Protein AF-A0A821NP62-F1 (afdb_monomer_lite)

Radius of gyration: 54.09 Å; chains: 1; bounding box: 115×34×137 Å

Sequence (153 aa):
MACAAPLNRCATCETLGNEQKSKPGILLCMGCRKHFCSKHMIQHREHLADLLENGVVCERNALLEKISAPYDEQWSATIKVQLETINNWELDTIELIKQSAMRARKELHETASKEYENLSKQFSMLSNELNTLLENESYFENDICADIDCTLR

Organism: NCBI:txid392032

Secondary structure (DSSP, 8-state):
-------PBPHHHHHTT-GGG--B--EEETTTTEEE-HHHHHHHHHHHHHHIIIIIIHHHHHHHHHHHS---HHHHHHHHHHHHHHHHHHHHHHHHHHHHHHHHHHHHHHHHHHHHHHHHHHHHHHHHHHHHHHHTT----TT----------

pLDDT: mean 82.01, std 17.5, range [36.44, 98.38]

Structure (mmCIF, N/CA/C/O backbone):
data_AF-A0A821NP62-F1
#
_entry.id   AF-A0A821NP62-F1
#
loop_
_atom_site.group_PDB
_atom_site.id
_atom_site.type_symbol
_atom_site.label_atom_id
_atom_site.label_alt_id
_atom_site.label_comp_id
_atom_site.label_asym_id
_atom_site.label_entity_id
_atom_site.label_seq_id
_atom_site.pdbx_PDB_ins_code
_atom_site.Cartn_x
_atom_site.Cartn_y
_atom_site.Cartn_z
_atom_site.occupancy
_atom_site.B_iso_or_equiv
_atom_site.auth_seq_id
_atom_site.auth_comp_id
_atom_site.auth_asym_id
_atom_site.auth_atom_id
_atom_site.pdbx_PDB_model_num
ATOM 1 N N . MET A 1 1 ? 0.942 -2.956 -79.687 1.00 36.44 1 MET A N 1
ATOM 2 C CA . MET A 1 1 ? 0.914 -2.002 -78.558 1.00 36.44 1 MET A CA 1
ATOM 3 C C . MET A 1 1 ? 1.645 -2.646 -77.392 1.00 36.44 1 MET A C 1
ATOM 5 O O . MET A 1 1 ? 1.112 -3.580 -76.815 1.00 36.44 1 MET A O 1
ATOM 9 N N . ALA A 1 2 ? 2.887 -2.247 -77.114 1.00 37.00 2 ALA A N 1
ATOM 10 C CA . ALA A 1 2 ? 3.633 -2.755 -75.963 1.00 37.00 2 ALA A CA 1
ATOM 11 C C . ALA A 1 2 ? 3.491 -1.752 -74.811 1.00 37.00 2 ALA A C 1
ATOM 13 O O . ALA A 1 2 ? 3.952 -0.618 -74.923 1.00 37.00 2 ALA A O 1
ATOM 14 N N . CYS A 1 3 ? 2.815 -2.153 -73.733 1.00 40.38 3 CYS A N 1
ATOM 15 C CA . CYS A 1 3 ? 2.779 -1.398 -72.484 1.00 40.38 3 CYS A CA 1
ATOM 16 C C . CYS A 1 3 ? 4.179 -1.412 -71.861 1.00 40.38 3 CYS A C 1
ATOM 18 O O . CYS A 1 3 ? 4.666 -2.464 -71.449 1.00 40.38 3 CYS A O 1
ATOM 20 N N . ALA A 1 4 ? 4.830 -0.252 -71.792 1.00 43.78 4 ALA A N 1
ATOM 21 C CA . ALA A 1 4 ? 6.049 -0.088 -71.015 1.00 43.78 4 ALA A CA 1
ATOM 22 C C . ALA A 1 4 ? 5.695 -0.212 -69.524 1.00 43.78 4 ALA A C 1
ATOM 24 O O . ALA A 1 4 ? 5.031 0.659 -68.963 1.00 43.78 4 ALA A O 1
ATOM 25 N N . ALA A 1 5 ? 6.098 -1.314 -68.890 1.00 52.12 5 ALA A N 1
ATOM 26 C CA . ALA A 1 5 ? 5.998 -1.458 -67.442 1.00 52.12 5 ALA A CA 1
ATOM 27 C C . ALA A 1 5 ? 6.876 -0.388 -66.758 1.00 52.12 5 ALA A C 1
ATOM 29 O O . ALA A 1 5 ? 7.980 -0.116 -67.245 1.00 52.12 5 ALA A O 1
ATOM 30 N N . PRO A 1 6 ? 6.430 0.222 -65.645 1.00 55.94 6 PRO A N 1
ATOM 31 C CA . PRO A 1 6 ? 7.244 1.182 -64.915 1.00 55.94 6 PRO A CA 1
ATOM 32 C C . PRO A 1 6 ? 8.504 0.479 -64.398 1.00 55.94 6 PRO A C 1
ATOM 34 O O . PRO A 1 6 ? 8.446 -0.433 -63.574 1.00 55.94 6 PRO A O 1
ATOM 37 N N . LEU A 1 7 ? 9.660 0.882 -64.924 1.00 66.12 7 LEU A N 1
ATOM 38 C CA . LEU A 1 7 ? 10.953 0.384 -64.475 1.00 66.12 7 LEU A CA 1
ATOM 39 C C . LEU A 1 7 ? 11.214 0.932 -63.071 1.00 66.12 7 LEU A C 1
ATOM 41 O O . LEU A 1 7 ? 11.528 2.111 -62.913 1.00 66.12 7 LEU A O 1
ATOM 45 N N . ASN A 1 8 ? 11.094 0.077 -62.054 1.00 77.50 8 ASN A N 1
ATOM 46 C CA . ASN A 1 8 ? 11.503 0.416 -60.695 1.00 77.50 8 ASN A CA 1
ATOM 47 C C . ASN A 1 8 ? 12.989 0.799 -60.705 1.00 77.50 8 ASN A C 1
ATOM 49 O O . ASN A 1 8 ? 13.841 0.004 -61.112 1.00 77.50 8 ASN A O 1
ATOM 53 N N . ARG A 1 9 ? 13.315 2.027 -60.291 1.00 84.75 9 ARG A N 1
ATOM 54 C CA . ARG A 1 9 ? 14.694 2.532 -60.236 1.00 84.75 9 ARG A CA 1
ATOM 55 C C . ARG A 1 9 ? 15.276 2.338 -58.844 1.00 84.75 9 ARG A C 1
ATOM 57 O O . ARG A 1 9 ? 14.563 2.290 -57.847 1.00 84.75 9 ARG A O 1
ATOM 64 N N . CYS A 1 10 ? 16.595 2.195 -58.781 1.00 87.12 10 CYS A N 1
ATOM 65 C CA . CYS A 1 10 ? 17.294 2.158 -57.506 1.00 87.12 10 CYS A CA 1
ATOM 66 C C . CYS A 1 10 ? 17.234 3.536 -56.825 1.00 87.12 10 CYS A C 1
ATOM 68 O O . CYS A 1 10 ? 17.855 4.474 -57.322 1.00 87.12 10 CYS A O 1
ATOM 70 N N . ALA A 1 11 ? 16.607 3.622 -55.650 1.00 86.31 11 ALA A N 1
ATOM 71 C CA . ALA 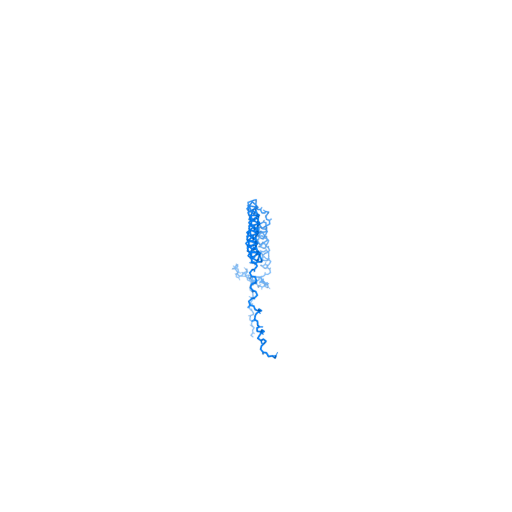A 1 11 ? 16.419 4.863 -54.894 1.00 86.31 11 ALA A CA 1
ATOM 72 C C . ALA A 1 11 ? 17.740 5.602 -54.619 1.00 86.31 11 ALA A C 1
ATOM 74 O O . ALA A 1 11 ? 17.828 6.808 -54.797 1.00 86.31 11 ALA A O 1
ATOM 75 N N . THR A 1 12 ? 18.807 4.879 -54.265 1.00 85.25 12 THR A N 1
ATOM 76 C CA . THR A 1 12 ? 20.126 5.489 -54.022 1.00 85.25 12 THR A CA 1
ATOM 77 C C . THR A 1 12 ? 20.810 5.978 -55.305 1.00 85.25 12 THR A C 1
ATOM 79 O O . THR A 1 12 ? 21.508 6.985 -55.291 1.00 85.25 12 THR A O 1
ATOM 82 N N . CYS A 1 13 ? 20.626 5.287 -56.438 1.00 84.69 13 CYS A N 1
ATOM 83 C CA . CYS A 1 13 ? 21.177 5.740 -57.724 1.00 84.69 13 CYS A CA 1
ATOM 84 C C . CYS A 1 13 ? 20.477 7.010 -58.213 1.00 84.69 13 CYS A C 1
ATOM 86 O O . CYS A 1 13 ? 21.116 7.841 -58.845 1.00 84.69 13 CYS A O 1
ATOM 88 N N . GLU A 1 14 ? 19.175 7.118 -57.949 1.00 81.19 14 GLU A N 1
ATOM 89 C CA . GLU A 1 14 ? 18.345 8.265 -58.310 1.00 81.19 14 GLU A CA 1
ATOM 90 C C . GLU A 1 14 ? 18.754 9.518 -57.529 1.00 81.19 14 GLU A C 1
ATOM 92 O O . GLU A 1 14 ? 18.920 10.581 -58.116 1.00 81.19 14 GLU A O 1
ATOM 97 N N . THR A 1 15 ? 19.039 9.380 -56.233 1.00 78.31 15 THR A N 1
ATOM 98 C CA . THR A 1 15 ? 19.485 10.503 -55.394 1.00 78.31 15 THR A CA 1
ATOM 99 C C . THR A 1 15 ? 20.928 10.940 -55.650 1.00 78.31 15 THR A C 1
ATOM 101 O O . THR A 1 15 ? 21.277 12.077 -55.361 1.00 78.31 15 THR A O 1
ATOM 104 N N . LEU A 1 16 ? 21.787 10.056 -56.172 1.00 74.38 16 LEU A N 1
ATOM 105 C CA . LEU A 1 16 ? 23.212 10.342 -56.398 1.00 74.38 16 LEU A CA 1
ATOM 106 C C . LEU A 1 16 ? 23.508 11.068 -57.728 1.00 74.38 16 LEU A C 1
ATOM 108 O O . LEU A 1 16 ? 24.676 11.218 -58.078 1.00 74.38 16 LEU A O 1
ATOM 112 N N . GLY A 1 17 ? 22.488 11.501 -58.481 1.00 59.47 17 GLY A N 1
ATOM 113 C CA . GLY A 1 17 ? 22.629 12.443 -59.606 1.00 59.47 17 GLY A CA 1
ATOM 114 C C . GLY A 1 17 ? 23.455 11.974 -60.813 1.00 59.47 17 GLY A C 1
ATOM 115 O O . GLY A 1 17 ? 23.675 12.742 -61.741 1.00 59.47 17 GLY A O 1
ATOM 116 N N . ASN A 1 18 ? 23.907 10.719 -60.854 1.00 56.78 18 ASN A N 1
ATOM 117 C CA . ASN A 1 18 ? 24.631 10.178 -62.005 1.00 56.78 18 ASN A CA 1
ATOM 118 C C . ASN A 1 18 ? 23.635 9.649 -63.045 1.00 56.78 18 ASN A C 1
ATOM 120 O O . ASN A 1 18 ? 23.395 8.440 -63.145 1.00 56.78 18 ASN A O 1
ATOM 124 N N . GLU A 1 19 ? 23.066 10.566 -63.829 1.00 53.19 19 GLU A N 1
ATOM 125 C CA . GLU A 1 19 ? 22.081 10.301 -64.891 1.00 53.19 19 GLU A CA 1
ATOM 126 C C . GLU A 1 19 ? 22.545 9.221 -65.892 1.00 53.19 19 GLU A C 1
ATOM 128 O O . GLU A 1 19 ? 21.726 8.480 -66.435 1.00 53.19 19 GLU A O 1
ATOM 133 N N . GLN A 1 20 ? 23.860 9.009 -66.044 1.00 52.47 20 GLN A N 1
ATOM 134 C CA . GLN A 1 20 ? 24.426 7.974 -66.919 1.00 52.47 20 GLN A CA 1
ATOM 135 C C . GLN A 1 20 ? 24.417 6.528 -66.358 1.00 52.47 20 GLN A C 1
ATOM 137 O O . GLN A 1 20 ? 24.739 5.600 -67.101 1.00 52.47 20 GLN A O 1
ATOM 142 N N . LYS A 1 21 ? 24.092 6.276 -65.075 1.00 60.41 21 LYS A N 1
ATOM 143 C CA . LYS A 1 21 ? 24.134 4.922 -64.453 1.00 60.41 21 LYS A CA 1
ATOM 144 C C . LYS A 1 21 ? 22.954 4.638 -63.508 1.00 60.41 21 LYS A C 1
ATOM 146 O O . LYS A 1 21 ? 23.114 3.977 -62.478 1.00 60.41 21 LYS A O 1
ATOM 151 N N . SER A 1 22 ? 21.749 5.087 -63.857 1.00 66.31 22 SER A N 1
ATOM 152 C CA . SER A 1 22 ? 20.521 4.663 -63.165 1.00 66.31 22 SER A CA 1
ATOM 153 C C . SER A 1 22 ? 20.268 3.170 -63.431 1.00 66.31 22 SER A C 1
ATOM 155 O O . SER A 1 22 ? 19.761 2.783 -64.482 1.00 66.31 22 SER A O 1
ATOM 157 N N . LYS A 1 23 ? 20.698 2.305 -62.504 1.00 77.06 23 LYS A N 1
ATOM 158 C CA . LYS A 1 23 ? 20.494 0.852 -62.603 1.00 77.06 23 LYS A CA 1
ATOM 159 C C . LYS A 1 23 ? 19.058 0.479 -62.207 1.00 77.06 23 LYS A C 1
ATOM 161 O O . LYS A 1 23 ? 18.518 1.102 -61.284 1.00 77.06 23 LYS A O 1
ATOM 166 N N . PRO A 1 24 ? 18.464 -0.560 -62.828 1.00 80.81 24 PRO A N 1
ATOM 167 C CA . PRO A 1 24 ? 17.163 -1.064 -62.407 1.00 80.81 24 PRO A CA 1
ATOM 168 C C . PRO A 1 24 ? 17.220 -1.515 -60.942 1.00 80.81 24 PRO A C 1
ATOM 170 O O . PRO A 1 24 ? 18.180 -2.152 -60.494 1.00 80.81 24 PRO A O 1
ATOM 173 N N . GLY A 1 25 ? 16.197 -1.136 -60.184 1.00 84.00 25 GLY A N 1
ATOM 174 C CA . GLY A 1 25 ? 15.978 -1.559 -58.812 1.00 84.00 25 GLY A CA 1
ATOM 175 C C . GLY A 1 25 ? 15.310 -2.927 -58.801 1.00 84.00 25 GLY A C 1
ATOM 176 O O . GLY A 1 25 ? 14.091 -3.024 -58.885 1.00 84.00 25 GLY A O 1
ATOM 177 N N . ILE A 1 26 ? 16.122 -3.980 -58.734 1.00 86.69 26 ILE A N 1
ATOM 178 C CA . ILE A 1 26 ? 15.663 -5.378 -58.802 1.00 86.69 26 ILE A CA 1
ATOM 179 C C . ILE A 1 26 ? 15.165 -5.859 -57.430 1.00 86.69 26 ILE A C 1
ATOM 181 O O . ILE A 1 26 ? 14.335 -6.758 -57.347 1.00 86.69 26 ILE A O 1
ATOM 185 N N . LEU A 1 27 ? 15.662 -5.261 -56.344 1.00 87.75 27 LEU A N 1
ATOM 186 C CA . LEU A 1 27 ? 15.392 -5.701 -54.978 1.00 87.75 27 LEU A CA 1
ATOM 187 C C . LEU A 1 27 ? 14.564 -4.655 -54.234 1.00 87.75 27 LEU A C 1
ATOM 189 O O . LEU A 1 27 ? 14.933 -3.484 -54.207 1.00 87.75 27 LEU A O 1
ATOM 193 N N . LEU A 1 28 ? 13.471 -5.078 -53.602 1.00 90.88 28 LEU A N 1
ATOM 194 C CA . LEU A 1 28 ? 12.620 -4.234 -52.764 1.00 90.88 28 LEU A CA 1
ATOM 195 C C . LEU A 1 28 ? 12.985 -4.422 -51.288 1.00 90.88 28 LEU A C 1
ATOM 197 O O . LEU A 1 28 ? 12.990 -5.543 -50.780 1.00 90.88 28 LEU A O 1
ATOM 201 N N . CYS A 1 29 ? 13.237 -3.324 -50.575 1.00 92.19 29 CYS A N 1
ATOM 202 C CA . CYS A 1 29 ? 13.240 -3.343 -49.116 1.00 92.19 29 CYS A CA 1
ATOM 203 C C . CYS A 1 29 ? 11.814 -3.115 -48.605 1.00 92.19 29 CYS A C 1
ATOM 205 O O . CYS A 1 29 ? 11.255 -2.038 -48.814 1.00 92.19 29 CYS A O 1
ATOM 207 N N . MET A 1 30 ? 11.234 -4.098 -47.912 1.00 92.38 30 MET A N 1
ATOM 208 C CA . MET A 1 30 ? 9.871 -4.000 -47.368 1.00 92.38 30 MET A CA 1
ATOM 209 C C . MET A 1 30 ? 9.744 -2.940 -46.267 1.00 92.38 30 MET A C 1
ATOM 211 O O . MET A 1 30 ? 8.733 -2.246 -46.210 1.00 92.38 30 MET A O 1
ATOM 215 N N . GLY A 1 31 ? 10.779 -2.778 -45.434 1.00 89.19 31 GLY A N 1
ATOM 216 C CA . GLY A 1 31 ? 10.789 -1.781 -44.360 1.00 89.19 31 GLY A CA 1
ATOM 217 C C . GLY A 1 31 ? 10.798 -0.350 -44.899 1.00 89.19 31 GLY A C 1
ATOM 218 O O . GLY A 1 31 ? 10.004 0.482 -44.475 1.00 89.19 31 GLY A O 1
ATOM 219 N N . CYS A 1 32 ? 11.642 -0.077 -45.896 1.00 90.31 32 CYS A N 1
ATOM 220 C CA . CYS A 1 32 ? 11.757 1.260 -46.484 1.00 90.31 32 CYS A CA 1
ATOM 221 C C . CYS A 1 32 ? 10.806 1.511 -47.662 1.00 90.31 32 CYS A C 1
ATOM 223 O O . CYS A 1 32 ? 10.725 2.644 -48.128 1.00 90.31 32 CYS A O 1
ATOM 225 N N . ARG A 1 33 ? 10.137 0.469 -48.179 1.00 91.50 33 ARG A N 1
ATOM 226 C CA . ARG A 1 33 ? 9.300 0.487 -49.396 1.00 91.50 33 ARG A CA 1
ATOM 227 C C . ARG A 1 33 ? 10.002 1.108 -50.615 1.00 91.50 33 ARG A C 1
ATOM 229 O O . ARG A 1 33 ? 9.380 1.781 -51.430 1.00 91.50 33 ARG A O 1
ATOM 236 N N . LYS A 1 34 ? 11.314 0.881 -50.738 1.00 89.69 34 LYS A N 1
ATOM 237 C CA . LYS A 1 34 ? 12.176 1.418 -51.806 1.00 89.69 34 LYS A CA 1
ATOM 238 C C . LYS A 1 34 ? 12.872 0.293 -52.564 1.00 89.69 34 LYS A C 1
ATOM 240 O O . LYS A 1 34 ? 13.259 -0.713 -51.965 1.00 89.69 34 LYS A O 1
ATOM 245 N N . HIS A 1 35 ? 13.044 0.486 -53.870 1.00 91.31 35 HIS A N 1
ATOM 246 C CA . HIS A 1 35 ? 13.785 -0.435 -54.727 1.00 91.31 35 HIS A CA 1
ATOM 247 C C . HIS A 1 35 ? 15.266 -0.059 -54.776 1.00 91.31 35 HIS A C 1
ATOM 249 O O . HIS A 1 35 ? 15.623 1.117 -54.812 1.00 91.31 35 HIS A O 1
ATOM 255 N N . PHE A 1 36 ? 16.136 -1.062 -54.817 1.00 90.00 36 PHE A N 1
ATOM 256 C CA . PHE A 1 36 ? 17.585 -0.915 -54.842 1.00 90.00 36 PHE A CA 1
ATOM 257 C C . PHE A 1 36 ? 18.200 -1.846 -55.890 1.00 90.00 36 PHE A C 1
ATOM 259 O O . PHE A 1 36 ? 17.683 -2.928 -56.180 1.00 90.00 36 PHE A O 1
ATOM 266 N N . CYS A 1 37 ? 19.326 -1.437 -56.473 1.00 91.38 37 CYS A N 1
ATOM 267 C CA . CYS A 1 37 ? 20.177 -2.357 -57.221 1.00 91.38 37 CYS A CA 1
ATOM 268 C C . CYS A 1 37 ? 20.979 -3.224 -56.237 1.00 91.38 37 CYS A C 1
ATOM 270 O O . CYS A 1 37 ? 21.152 -2.841 -55.079 1.00 91.38 37 CYS A O 1
ATOM 272 N N . SER A 1 38 ? 21.519 -4.361 -56.683 1.00 87.50 38 SER A N 1
ATOM 273 C CA . SER A 1 38 ? 22.193 -5.323 -55.794 1.00 87.50 38 SER A CA 1
ATOM 274 C C . SER A 1 38 ? 23.281 -4.693 -54.918 1.00 87.50 38 SER A C 1
ATOM 276 O O . SER A 1 38 ? 23.358 -4.993 -53.733 1.00 87.50 38 SER A O 1
ATOM 278 N N . LYS A 1 39 ? 24.066 -3.754 -55.465 1.00 88.81 39 LYS A N 1
ATOM 279 C CA . LYS A 1 39 ? 25.113 -3.051 -54.710 1.00 88.81 39 LYS A CA 1
ATOM 280 C C . LYS A 1 39 ? 24.532 -2.193 -53.580 1.00 88.81 39 LYS A C 1
ATOM 282 O O . LYS A 1 39 ? 24.966 -2.309 -52.440 1.00 88.81 39 LYS A O 1
ATOM 287 N N . HIS A 1 40 ? 23.556 -1.341 -53.893 1.00 90.31 40 HIS A N 1
ATOM 288 C CA . HIS A 1 40 ? 22.973 -0.433 -52.903 1.00 90.31 40 HIS A CA 1
ATOM 289 C C . HIS A 1 40 ? 22.083 -1.163 -51.895 1.00 90.31 40 HIS A C 1
ATOM 291 O O . HIS A 1 40 ? 21.942 -0.692 -50.775 1.00 90.31 40 HIS A O 1
ATOM 297 N N . MET A 1 41 ? 21.531 -2.329 -52.248 1.00 90.75 41 MET A N 1
ATOM 298 C CA . MET A 1 41 ? 20.802 -3.165 -51.293 1.00 90.75 41 MET A CA 1
ATOM 299 C C . M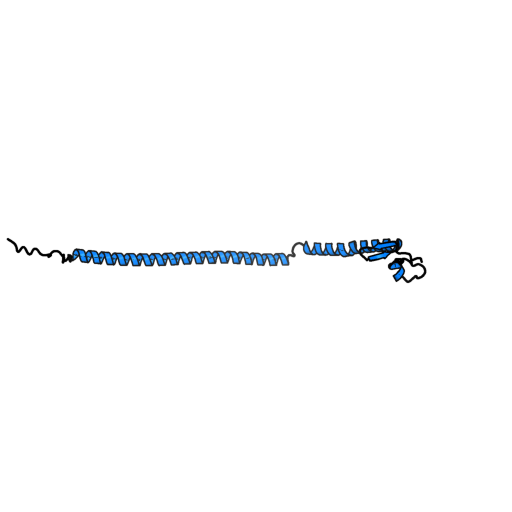ET A 1 41 ? 21.730 -3.753 -50.222 1.00 90.75 41 MET A C 1
ATOM 301 O O . MET A 1 41 ? 21.343 -3.807 -49.059 1.00 90.75 41 MET A O 1
ATOM 305 N N . ILE A 1 42 ? 22.944 -4.176 -50.596 1.00 92.19 42 ILE A N 1
ATOM 306 C CA . ILE A 1 42 ? 23.946 -4.675 -49.639 1.00 92.19 42 ILE A CA 1
ATOM 307 C C . ILE A 1 42 ? 24.347 -3.553 -48.677 1.00 92.19 42 ILE A C 1
ATOM 309 O O . ILE A 1 42 ? 24.196 -3.713 -47.472 1.00 92.19 42 ILE A O 1
ATOM 313 N N . GLN A 1 43 ? 24.713 -2.383 -49.208 1.00 92.56 43 GLN A N 1
ATOM 314 C CA . GLN A 1 43 ? 25.066 -1.214 -48.390 1.00 92.56 43 GLN A CA 1
ATOM 315 C C . GLN A 1 43 ? 23.916 -0.767 -47.479 1.00 92.56 43 GLN A C 1
ATOM 317 O O . GLN A 1 43 ? 24.124 -0.395 -46.329 1.00 92.56 43 GLN A O 1
ATOM 322 N N . HIS A 1 44 ? 22.680 -0.825 -47.978 1.00 92.75 44 HIS A N 1
ATOM 323 C CA . HIS A 1 44 ? 21.504 -0.513 -47.177 1.00 92.75 44 HIS A CA 1
ATOM 324 C C . HIS A 1 44 ? 21.316 -1.504 -46.020 1.00 92.75 44 HIS A C 1
ATOM 326 O O . HIS A 1 44 ? 21.000 -1.082 -44.911 1.00 92.75 44 HIS A O 1
ATOM 332 N N . ARG A 1 45 ? 21.530 -2.805 -46.254 1.00 92.19 45 ARG A N 1
ATOM 333 C CA . ARG A 1 45 ? 21.461 -3.827 -45.198 1.00 92.19 45 ARG A CA 1
ATOM 334 C C . ARG A 1 45 ? 22.548 -3.642 -44.146 1.00 92.19 45 ARG A C 1
ATOM 336 O O . ARG A 1 45 ? 22.240 -3.757 -42.968 1.00 92.19 45 ARG A O 1
ATOM 343 N N . GLU A 1 46 ? 23.773 -3.338 -44.562 1.00 94.88 46 GLU A N 1
ATOM 344 C CA . GLU A 1 46 ? 24.885 -3.047 -43.648 1.00 94.88 46 GLU A CA 1
ATOM 345 C C . GLU A 1 46 ? 24.567 -1.833 -42.770 1.00 94.88 46 GLU A C 1
ATOM 347 O O . GLU A 1 46 ? 24.692 -1.906 -41.553 1.00 94.88 46 GLU A O 1
ATOM 352 N N . HIS A 1 47 ? 24.043 -0.758 -43.363 1.00 93.38 47 HIS A N 1
ATOM 353 C CA . HIS A 1 47 ? 23.621 0.421 -42.609 1.00 93.38 47 HIS A CA 1
ATOM 354 C C . HIS A 1 47 ? 22.490 0.125 -41.609 1.00 93.38 47 HIS A C 1
ATOM 356 O O . HIS A 1 47 ? 22.495 0.643 -40.497 1.00 93.38 47 HIS A O 1
ATOM 362 N N . LEU A 1 48 ? 21.517 -0.713 -41.979 1.00 92.75 48 LEU A N 1
ATOM 363 C CA . LEU A 1 48 ? 20.451 -1.117 -41.057 1.00 92.75 48 LEU A CA 1
ATOM 364 C C . LEU A 1 48 ? 20.966 -1.994 -39.910 1.00 92.75 48 LEU A C 1
ATOM 366 O O . LEU A 1 48 ? 20.464 -1.873 -38.795 1.00 92.75 48 LEU A O 1
ATOM 370 N N . ALA A 1 49 ? 21.935 -2.874 -40.175 1.00 92.88 49 ALA A N 1
ATOM 371 C CA . ALA A 1 49 ? 22.567 -3.687 -39.140 1.00 92.88 49 ALA A CA 1
ATOM 372 C C . ALA A 1 49 ? 23.321 -2.803 -38.136 1.00 92.88 49 ALA A C 1
ATOM 374 O O . ALA A 1 49 ? 23.127 -2.951 -36.933 1.00 92.88 49 ALA A O 1
ATOM 375 N N . ASP A 1 50 ? 24.075 -1.826 -38.641 1.00 94.12 50 ASP A N 1
ATOM 376 C CA . ASP A 1 50 ? 24.783 -0.833 -37.832 1.00 94.12 50 ASP A CA 1
ATOM 377 C C . ASP A 1 50 ? 23.826 -0.003 -36.960 1.00 94.12 50 ASP A C 1
ATOM 379 O O . ASP A 1 50 ? 24.020 0.105 -35.753 1.00 94.12 50 ASP A O 1
ATOM 383 N N . LEU A 1 51 ? 22.725 0.502 -37.529 1.00 93.50 51 LEU A N 1
ATOM 384 C CA . LEU A 1 51 ? 21.700 1.234 -36.771 1.00 93.50 51 LEU A CA 1
ATOM 385 C C . LEU A 1 51 ? 21.052 0.389 -35.666 1.00 93.50 51 LEU A C 1
ATOM 387 O O . LEU A 1 51 ? 20.729 0.905 -34.593 1.00 93.50 51 LEU A O 1
ATOM 391 N N . LEU A 1 52 ? 20.821 -0.898 -35.928 1.00 93.69 52 LEU A N 1
ATOM 392 C CA . LEU A 1 52 ? 20.233 -1.801 -34.945 1.00 93.69 52 LEU A CA 1
ATOM 393 C C . LEU A 1 52 ? 21.199 -2.043 -33.782 1.00 93.69 52 LEU A C 1
ATOM 395 O O . LEU A 1 52 ? 20.790 -1.952 -32.626 1.00 93.69 52 LEU A O 1
ATOM 399 N N . GLU A 1 53 ? 22.457 -2.350 -34.088 1.00 92.56 53 GLU A N 1
ATOM 400 C CA . GLU A 1 53 ? 23.479 -2.676 -33.096 1.00 92.56 53 GLU A CA 1
ATOM 401 C C . GLU A 1 53 ? 23.899 -1.441 -32.290 1.00 92.56 53 GLU A C 1
ATOM 403 O O . GLU A 1 53 ? 23.823 -1.450 -31.062 1.00 92.56 53 GLU A O 1
ATOM 408 N N . ASN A 1 54 ? 24.243 -0.348 -32.969 1.00 91.50 54 ASN A N 1
ATOM 409 C CA . ASN A 1 54 ? 24.798 0.845 -32.332 1.00 91.50 54 ASN A CA 1
ATOM 410 C C . ASN A 1 54 ? 23.739 1.823 -31.814 1.00 91.50 54 ASN A C 1
ATOM 412 O O . ASN A 1 54 ? 24.030 2.610 -30.915 1.00 91.50 54 ASN A O 1
ATOM 416 N N . GLY A 1 55 ? 22.518 1.785 -32.350 1.00 91.31 55 GLY A N 1
ATOM 417 C CA . GLY A 1 55 ? 21.406 2.609 -31.880 1.00 91.31 55 GLY A CA 1
ATOM 418 C C . GLY A 1 55 ? 20.505 1.838 -30.925 1.00 91.31 55 GLY A C 1
ATOM 419 O O . GLY A 1 55 ? 20.571 1.991 -29.708 1.00 91.31 55 GLY A O 1
ATOM 420 N N . VAL A 1 56 ? 19.664 0.971 -31.489 1.00 93.00 56 VAL A N 1
ATOM 421 C CA . VAL A 1 56 ? 18.536 0.363 -30.764 1.00 93.00 56 VAL A CA 1
ATOM 422 C C . VAL A 1 56 ? 18.998 -0.554 -29.629 1.00 93.00 56 VAL A C 1
ATOM 424 O O . VAL A 1 56 ? 18.447 -0.508 -28.529 1.00 93.00 56 VAL A O 1
ATOM 427 N N . VAL A 1 57 ? 19.997 -1.405 -29.875 1.00 94.56 57 VAL A N 1
ATOM 428 C CA . VAL A 1 57 ? 20.499 -2.343 -28.861 1.00 94.56 57 VAL A CA 1
ATOM 429 C C . VAL A 1 57 ? 21.232 -1.601 -27.745 1.00 94.56 57 VAL A C 1
ATOM 431 O O . VAL A 1 57 ? 20.977 -1.890 -26.574 1.00 94.56 57 VAL A O 1
ATOM 434 N N . CYS A 1 58 ? 22.074 -0.622 -28.082 1.00 94.19 58 CYS A N 1
ATOM 435 C CA . CYS A 1 58 ? 22.745 0.234 -27.102 1.00 94.19 58 CYS A CA 1
ATOM 436 C C . CYS A 1 58 ? 21.749 0.997 -26.219 1.00 94.19 58 CYS A C 1
ATOM 438 O O . CYS A 1 58 ? 21.858 0.945 -24.995 1.00 94.19 58 CYS A O 1
ATOM 440 N N . GLU A 1 59 ? 20.741 1.643 -26.810 1.00 93.25 59 GLU A N 1
ATOM 441 C CA . GLU A 1 59 ? 19.707 2.368 -26.061 1.00 93.25 59 GLU A CA 1
ATOM 442 C C . GLU A 1 59 ? 18.913 1.443 -25.139 1.00 93.25 59 GLU A C 1
ATOM 444 O O . GLU A 1 59 ? 18.716 1.748 -23.961 1.00 93.25 59 GLU A O 1
ATOM 449 N N . ARG A 1 60 ? 18.499 0.275 -25.646 1.00 93.88 60 ARG A N 1
ATOM 450 C CA . ARG A 1 60 ? 17.814 -0.739 -24.840 1.00 93.88 60 ARG A CA 1
ATOM 451 C C . ARG A 1 60 ? 18.673 -1.174 -23.654 1.00 93.88 60 ARG A C 1
ATOM 453 O O . ARG A 1 60 ? 18.150 -1.288 -22.550 1.00 93.88 60 ARG A O 1
ATOM 460 N N . ASN A 1 61 ? 19.961 -1.435 -23.868 1.00 91.81 61 ASN A N 1
ATOM 461 C CA . ASN A 1 61 ? 20.863 -1.864 -22.800 1.00 91.81 61 ASN A CA 1
ATOM 462 C C . ASN A 1 61 ? 21.051 -0.761 -21.754 1.00 91.81 61 ASN A C 1
ATOM 464 O O . ASN A 1 61 ? 20.926 -1.041 -20.568 1.00 91.81 61 ASN A O 1
ATOM 468 N N . ALA A 1 62 ? 21.234 0.491 -22.175 1.00 90.00 62 ALA A N 1
ATOM 469 C CA . ALA A 1 62 ? 21.335 1.625 -21.259 1.00 90.00 62 ALA A CA 1
ATOM 470 C C . ALA A 1 62 ? 20.049 1.831 -20.436 1.00 90.00 62 ALA A C 1
ATOM 472 O O . ALA A 1 62 ? 20.100 2.201 -19.264 1.00 90.00 62 ALA A O 1
ATOM 473 N N . LEU A 1 63 ? 18.877 1.594 -21.033 1.00 89.25 63 LEU A N 1
ATOM 474 C CA . LEU A 1 63 ? 17.604 1.619 -20.311 1.00 89.25 63 LEU A CA 1
ATOM 475 C C . LEU A 1 63 ? 17.488 0.463 -19.322 1.00 89.25 63 LEU A C 1
ATOM 477 O O . LEU A 1 63 ? 17.068 0.681 -18.188 1.00 89.25 63 LEU A O 1
ATOM 481 N N . LEU A 1 64 ? 17.870 -0.747 -19.734 1.00 88.12 64 LEU A N 1
ATOM 482 C CA . LEU A 1 64 ? 17.887 -1.905 -18.848 1.00 88.12 64 LEU A CA 1
ATOM 483 C C . LEU A 1 64 ? 18.798 -1.652 -17.655 1.00 88.12 64 LEU A C 1
ATOM 485 O O . LEU A 1 64 ? 18.333 -1.830 -16.543 1.00 88.12 64 LEU A O 1
ATOM 489 N N . GLU A 1 65 ? 20.012 -1.142 -17.862 1.00 86.06 65 GLU A N 1
ATOM 490 C CA . GLU A 1 65 ? 20.933 -0.791 -16.778 1.00 86.06 65 GLU A CA 1
ATOM 491 C C . GLU A 1 65 ? 20.339 0.236 -15.812 1.00 86.06 65 GLU A C 1
ATOM 493 O O . GLU A 1 65 ? 20.493 0.085 -14.607 1.00 86.06 65 GLU A O 1
ATOM 498 N N . LYS A 1 66 ? 19.605 1.242 -16.302 1.00 81.62 66 LYS A N 1
ATOM 499 C CA . LYS A 1 66 ? 18.923 2.224 -15.438 1.00 81.62 66 LYS A CA 1
ATOM 500 C C . LYS A 1 66 ? 17.787 1.617 -14.618 1.00 81.62 66 LYS A C 1
ATOM 502 O O . LYS A 1 66 ? 17.567 2.039 -13.490 1.00 81.62 66 LYS A O 1
ATOM 507 N N . ILE A 1 67 ? 17.046 0.671 -15.192 1.00 80.50 67 ILE A N 1
ATOM 508 C CA . ILE A 1 67 ? 15.913 0.014 -14.524 1.00 80.50 67 ILE A CA 1
ATOM 509 C C . ILE A 1 67 ? 16.404 -1.076 -13.566 1.00 80.50 67 ILE A C 1
ATOM 511 O O . ILE A 1 67 ? 15.819 -1.275 -12.506 1.00 80.50 67 ILE A O 1
ATOM 515 N N . SER A 1 68 ? 17.461 -1.794 -13.945 1.00 74.31 68 SER A N 1
ATOM 516 C CA . SER A 1 68 ? 18.063 -2.872 -13.163 1.00 74.31 68 SER A CA 1
ATOM 517 C C . SER A 1 68 ? 19.130 -2.383 -12.195 1.00 74.31 68 SER A C 1
ATOM 519 O O . SER A 1 68 ? 19.654 -3.197 -11.434 1.00 74.31 68 SER A O 1
ATOM 521 N N . ALA A 1 69 ? 19.497 -1.098 -12.243 1.00 71.81 69 ALA A N 1
ATOM 522 C CA . ALA A 1 69 ? 20.382 -0.507 -11.258 1.00 71.81 69 ALA A CA 1
ATOM 523 C C . ALA A 1 69 ? 19.785 -0.789 -9.873 1.00 71.81 69 ALA A C 1
ATOM 525 O O . ALA A 1 69 ? 18.596 -0.522 -9.661 1.00 71.81 69 ALA A O 1
ATOM 526 N N . PRO A 1 70 ? 20.563 -1.372 -8.943 1.00 61.94 70 PRO A N 1
ATOM 527 C CA . PRO A 1 70 ? 20.094 -1.559 -7.582 1.00 61.94 70 PRO A CA 1
ATOM 528 C C . PRO A 1 70 ? 19.631 -0.198 -7.071 1.00 61.94 70 PRO A C 1
ATOM 530 O O . PRO A 1 70 ? 20.351 0.785 -7.237 1.00 61.94 70 PRO A O 1
ATOM 533 N N . TYR A 1 71 ? 18.405 -0.155 -6.540 1.00 64.19 71 TYR A N 1
ATOM 534 C CA . TYR A 1 71 ? 17.770 1.059 -6.033 1.00 64.19 71 TYR A CA 1
ATOM 535 C C . TYR A 1 71 ? 18.801 1.928 -5.313 1.00 64.19 71 TYR A C 1
ATOM 537 O O . TYR A 1 71 ? 19.390 1.484 -4.326 1.00 64.19 71 TYR A O 1
ATOM 545 N N . ASP A 1 72 ? 19.019 3.134 -5.837 1.00 61.75 72 ASP A N 1
ATOM 546 C CA . ASP A 1 72 ? 19.988 4.087 -5.302 1.00 61.75 72 ASP A CA 1
ATOM 547 C C . ASP A 1 72 ? 19.768 4.244 -3.785 1.00 61.75 72 ASP A C 1
ATOM 549 O O . ASP A 1 72 ? 18.620 4.203 -3.320 1.00 61.75 72 ASP A O 1
ATOM 553 N N . GLU A 1 73 ? 20.831 4.413 -2.992 1.00 60.88 73 GLU A N 1
ATOM 554 C CA . GLU A 1 73 ? 20.746 4.477 -1.516 1.00 60.88 73 GLU A CA 1
ATOM 555 C C . GLU A 1 73 ? 19.694 5.494 -1.029 1.00 60.88 73 GLU A C 1
ATOM 557 O O . GLU A 1 73 ? 19.037 5.303 -0.006 1.00 60.88 73 GLU A O 1
ATOM 562 N N . GLN A 1 74 ? 19.459 6.548 -1.808 1.00 58.94 74 GLN A N 1
ATOM 563 C CA . GLN A 1 74 ? 18.450 7.563 -1.530 1.00 58.94 74 GLN A CA 1
ATOM 564 C C . GLN A 1 74 ? 17.000 7.081 -1.732 1.00 58.94 74 GLN A C 1
ATOM 566 O O . GLN A 1 74 ? 16.099 7.464 -0.973 1.00 58.94 74 GLN A O 1
ATOM 571 N N . TRP A 1 75 ? 16.755 6.220 -2.724 1.00 64.50 75 TRP A N 1
ATOM 572 C CA . TRP A 1 75 ? 15.443 5.605 -2.941 1.00 64.50 75 TRP A CA 1
ATOM 573 C C . TRP A 1 75 ? 15.164 4.564 -1.851 1.00 64.50 75 TRP A C 1
ATOM 575 O O . TRP A 1 75 ? 14.070 4.546 -1.280 1.00 64.50 75 TRP A O 1
ATOM 585 N N . SER A 1 76 ? 16.168 3.766 -1.475 1.00 68.88 76 SER A N 1
ATOM 586 C CA . SER A 1 76 ? 16.026 2.795 -0.383 1.00 68.88 76 SER A CA 1
ATOM 587 C C . SER A 1 76 ? 15.765 3.475 0.970 1.00 68.88 76 SER A C 1
ATOM 589 O O . SER A 1 76 ? 14.902 3.017 1.720 1.00 68.88 76 SER A O 1
ATOM 591 N N . ALA A 1 77 ? 16.400 4.621 1.246 1.00 74.69 77 ALA A N 1
ATOM 592 C CA . ALA A 1 77 ? 16.142 5.414 2.447 1.00 74.69 77 ALA A CA 1
ATOM 593 C C . ALA A 1 77 ? 14.706 5.966 2.492 1.00 74.69 77 ALA A C 1
ATOM 595 O O . ALA A 1 77 ? 14.036 5.865 3.518 1.00 74.69 77 ALA A O 1
ATOM 596 N N . THR A 1 78 ? 14.204 6.500 1.374 1.00 80.25 78 THR A N 1
ATOM 597 C CA . THR A 1 78 ? 12.839 7.052 1.299 1.00 80.25 78 THR A CA 1
ATOM 598 C C . THR A 1 78 ? 11.783 5.960 1.470 1.00 80.25 78 THR A C 1
ATOM 600 O O . THR A 1 78 ? 10.843 6.133 2.244 1.00 80.25 78 THR A O 1
ATOM 603 N N . ILE A 1 79 ? 11.960 4.811 0.805 1.00 82.44 79 ILE A N 1
ATOM 604 C CA . ILE A 1 79 ? 11.073 3.649 0.968 1.00 82.44 79 ILE A CA 1
ATOM 605 C C . ILE A 1 79 ? 11.095 3.167 2.419 1.00 82.44 79 ILE A C 1
ATOM 607 O O . ILE A 1 79 ? 10.041 2.886 2.983 1.00 82.44 79 ILE A O 1
ATOM 611 N N . LYS A 1 80 ? 12.271 3.110 3.050 1.00 82.62 80 LYS A N 1
ATOM 612 C CA . LYS A 1 80 ? 12.398 2.692 4.448 1.00 82.62 80 LYS A CA 1
ATOM 613 C C . LYS A 1 80 ? 11.622 3.611 5.397 1.00 82.62 80 LYS A C 1
ATOM 615 O O . LYS A 1 80 ? 10.856 3.113 6.214 1.00 82.62 80 LYS A O 1
ATOM 620 N N . VAL A 1 81 ? 11.752 4.931 5.245 1.00 88.81 81 VAL A N 1
ATOM 621 C CA . VAL A 1 81 ? 10.999 5.912 6.051 1.00 88.81 81 VAL A CA 1
ATOM 622 C C . VAL A 1 81 ? 9.487 5.777 5.833 1.00 88.81 81 VAL A C 1
ATOM 624 O O . VAL A 1 81 ? 8.705 5.844 6.783 1.00 88.81 81 VAL A O 1
ATOM 627 N N . GLN A 1 82 ? 9.053 5.553 4.590 1.00 91.00 82 GLN A N 1
ATOM 628 C CA . GLN A 1 82 ? 7.638 5.338 4.279 1.00 91.00 82 GLN A CA 1
ATOM 629 C C . GLN A 1 82 ? 7.104 4.041 4.899 1.00 91.00 82 GLN A C 1
ATOM 631 O O . GLN A 1 82 ? 6.017 4.050 5.470 1.00 91.00 82 GLN A O 1
ATOM 636 N N . LEU A 1 83 ? 7.874 2.952 4.851 1.00 90.62 83 LEU A N 1
ATOM 637 C CA . LEU A 1 83 ? 7.520 1.689 5.503 1.00 90.62 83 LEU A CA 1
ATOM 638 C C . LEU A 1 83 ? 7.430 1.838 7.024 1.00 90.62 83 LEU A C 1
ATOM 640 O O . LEU A 1 83 ? 6.475 1.357 7.623 1.00 90.62 83 LEU A O 1
ATOM 644 N N . GLU A 1 84 ? 8.371 2.545 7.652 1.00 93.88 84 GLU A N 1
ATOM 645 C CA . GLU A 1 84 ? 8.308 2.848 9.088 1.00 93.88 84 GLU A CA 1
ATOM 646 C C . GLU A 1 84 ? 7.054 3.663 9.437 1.00 93.88 84 GLU A C 1
ATOM 648 O O . GLU A 1 84 ? 6.378 3.370 10.421 1.00 93.88 84 GLU A O 1
ATOM 653 N N . THR A 1 85 ? 6.688 4.632 8.595 1.00 95.88 85 THR A N 1
ATOM 654 C CA . THR A 1 85 ? 5.458 5.421 8.769 1.00 95.88 85 THR A CA 1
ATOM 655 C C . THR A 1 85 ? 4.207 4.545 8.683 1.00 95.88 85 THR A C 1
ATOM 657 O O . THR A 1 85 ? 3.310 4.682 9.513 1.00 95.88 85 THR A O 1
ATOM 660 N N . ILE A 1 86 ? 4.154 3.625 7.715 1.00 95.25 86 ILE A N 1
ATOM 661 C CA . ILE A 1 86 ? 3.045 2.672 7.560 1.00 95.25 86 ILE A CA 1
ATOM 662 C C . ILE A 1 86 ? 2.942 1.760 8.788 1.00 95.25 86 ILE A C 1
ATOM 664 O O . ILE A 1 86 ? 1.851 1.591 9.327 1.00 95.25 86 ILE A O 1
ATOM 668 N N . ASN A 1 87 ? 4.070 1.234 9.270 1.00 96.31 87 ASN A N 1
ATOM 669 C CA . ASN A 1 87 ? 4.104 0.370 10.449 1.00 96.31 87 ASN A CA 1
ATOM 670 C C . ASN A 1 87 ? 3.613 1.101 11.705 1.00 96.31 87 ASN A C 1
ATOM 672 O O . ASN A 1 87 ? 2.836 0.549 12.481 1.00 96.31 87 ASN A O 1
ATOM 676 N N . ASN A 1 88 ? 4.034 2.352 11.902 1.00 97.62 88 ASN A N 1
ATOM 677 C CA . ASN A 1 88 ? 3.577 3.157 13.035 1.00 97.62 88 ASN A CA 1
ATOM 678 C C . ASN A 1 88 ? 2.071 3.426 12.951 1.00 97.62 88 ASN A C 1
ATOM 680 O O . ASN A 1 88 ? 1.358 3.231 13.932 1.00 97.62 88 ASN A O 1
ATOM 684 N N . TRP A 1 89 ? 1.572 3.791 11.767 1.00 98.12 89 TRP A N 1
ATOM 685 C CA . TRP A 1 89 ? 0.141 3.992 11.545 1.00 98.12 89 TRP A CA 1
ATOM 686 C C . TRP A 1 89 ? -0.683 2.732 11.854 1.00 98.12 89 TRP A C 1
ATOM 688 O O . TRP A 1 89 ? -1.759 2.824 12.451 1.00 98.12 89 TRP A O 1
ATOM 698 N N . GLU A 1 90 ? -0.177 1.551 11.494 1.00 98.06 90 GLU A N 1
ATOM 699 C CA . GLU A 1 90 ? -0.822 0.275 11.808 1.00 98.06 90 GLU A CA 1
ATOM 700 C C . GLU A 1 90 ? -0.881 0.025 13.323 1.00 98.06 90 GLU A C 1
ATOM 702 O O . GLU A 1 90 ? -1.951 -0.283 13.860 1.00 98.06 90 GLU A O 1
ATOM 707 N N . LEU A 1 91 ? 0.240 0.211 14.027 1.00 98.12 91 LEU A N 1
ATOM 708 C CA . LEU A 1 91 ? 0.315 0.037 15.480 1.00 98.12 91 LEU A CA 1
ATOM 709 C C . LEU A 1 91 ? -0.630 0.990 16.222 1.00 98.12 91 LEU A C 1
ATOM 711 O O . LEU A 1 91 ? -1.392 0.547 17.087 1.00 98.12 91 LEU A O 1
ATOM 715 N N . ASP A 1 92 ? -0.633 2.268 15.846 1.00 98.25 92 ASP A N 1
ATOM 716 C CA . ASP A 1 92 ? -1.492 3.291 16.448 1.00 98.25 92 ASP A CA 1
ATOM 717 C C . ASP A 1 92 ? -2.976 2.969 16.234 1.00 98.25 92 ASP A C 1
ATOM 719 O O . ASP A 1 92 ? -3.799 3.092 17.147 1.00 98.25 92 ASP A O 1
ATOM 723 N N . THR A 1 93 ? -3.326 2.493 15.038 1.00 98.19 93 THR A N 1
ATOM 724 C CA . THR A 1 93 ? -4.702 2.113 14.702 1.00 98.19 93 THR A CA 1
ATOM 725 C C . THR A 1 93 ? -5.169 0.919 15.535 1.00 98.19 93 THR A C 1
ATOM 727 O O . THR A 1 93 ? -6.283 0.928 16.067 1.00 98.19 93 THR A O 1
ATOM 730 N N . ILE A 1 94 ? -4.319 -0.100 15.701 1.00 98.19 94 ILE A N 1
ATOM 731 C CA . ILE A 1 94 ? -4.620 -1.263 16.545 1.00 98.19 94 ILE A CA 1
ATOM 732 C C . ILE A 1 94 ? -4.864 -0.827 17.992 1.00 98.19 94 ILE A C 1
ATOM 734 O O . ILE A 1 94 ? -5.817 -1.290 18.626 1.00 98.19 94 ILE A O 1
ATOM 738 N N . GLU A 1 95 ? -4.024 0.060 18.520 1.00 98.25 95 GLU 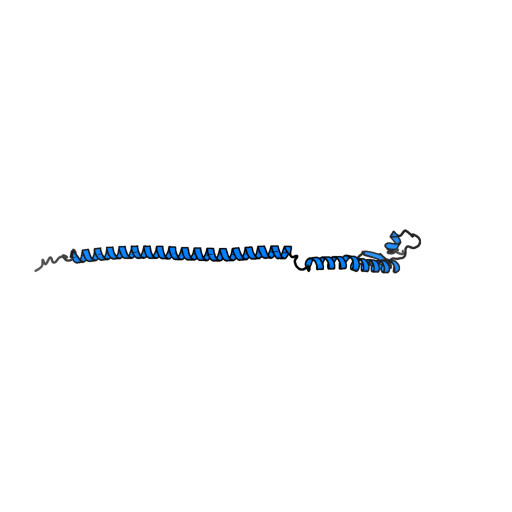A N 1
ATOM 739 C CA . GLU A 1 95 ? -4.153 0.541 19.892 1.00 98.25 95 GLU A CA 1
ATOM 740 C C . GLU A 1 95 ? -5.438 1.357 20.089 1.00 98.25 95 GLU A C 1
ATOM 742 O O . GLU A 1 95 ? -6.189 1.121 21.040 1.00 98.25 95 GLU A O 1
ATOM 747 N N . LEU A 1 96 ? -5.777 2.232 19.140 1.00 98.38 96 LEU A N 1
ATOM 748 C CA . LEU A 1 96 ? -7.019 3.004 19.170 1.00 98.38 96 LEU A CA 1
ATOM 749 C C . LEU A 1 96 ? -8.264 2.100 19.184 1.00 98.38 96 LEU A C 1
ATOM 751 O O . LEU A 1 96 ? -9.211 2.339 19.945 1.00 98.38 96 LEU A O 1
ATOM 755 N N . ILE A 1 97 ? -8.263 1.035 18.375 1.00 98.31 97 ILE A N 1
ATOM 756 C CA . ILE A 1 97 ? -9.350 0.048 18.344 1.00 98.31 97 ILE A CA 1
ATOM 757 C C . ILE A 1 97 ? -9.462 -0.665 19.696 1.00 98.31 97 ILE A C 1
ATOM 759 O O . ILE A 1 97 ? -10.567 -0.797 20.231 1.00 98.31 97 ILE A O 1
ATOM 763 N N . LYS A 1 98 ? -8.337 -1.088 20.288 1.00 98.38 98 LYS A N 1
ATOM 764 C CA . LYS A 1 98 ? -8.324 -1.747 21.605 1.00 98.38 98 LYS A CA 1
ATOM 765 C C . LYS A 1 98 ? -8.889 -0.845 22.695 1.00 98.38 98 LYS A C 1
ATOM 767 O O . LYS A 1 98 ? -9.769 -1.279 23.441 1.00 98.38 98 LYS A O 1
ATOM 772 N N . GLN A 1 99 ? -8.435 0.404 22.764 1.00 98.38 99 GLN A N 1
ATOM 773 C CA . GLN A 1 99 ? -8.902 1.370 23.759 1.00 98.38 99 GLN A CA 1
ATOM 774 C C . GLN A 1 99 ? -10.394 1.665 23.608 1.00 98.38 99 GLN A C 1
ATOM 776 O O . GLN A 1 99 ? -11.127 1.690 24.599 1.00 98.38 99 GLN A O 1
ATOM 781 N N . SER A 1 100 ? -10.865 1.825 22.371 1.00 98.19 100 SER A N 1
ATOM 782 C CA . SER A 1 100 ? -12.283 2.052 22.081 1.00 98.19 100 SER A CA 1
ATOM 783 C C . SER A 1 100 ? -13.138 0.854 22.501 1.00 98.19 100 SER A C 1
ATOM 785 O O . SER A 1 100 ? -14.159 1.024 23.166 1.00 98.19 100 SER A O 1
ATOM 787 N N . ALA A 1 101 ? -12.687 -0.370 22.206 1.00 98.12 101 ALA A N 1
ATOM 788 C CA . ALA A 1 101 ? -13.370 -1.589 22.630 1.00 98.12 101 ALA A CA 1
ATOM 789 C C . ALA A 1 101 ? -13.386 -1.749 24.161 1.00 98.12 101 ALA A C 1
ATOM 791 O O . ALA A 1 101 ? -14.394 -2.168 24.728 1.00 98.12 101 ALA A O 1
ATOM 792 N N . MET A 1 102 ? -12.291 -1.413 24.853 1.00 98.25 102 MET A N 1
ATOM 793 C CA . MET A 1 102 ? -12.246 -1.420 26.320 1.00 98.25 102 MET A CA 1
ATOM 794 C C . MET A 1 102 ? -13.221 -0.410 26.925 1.00 98.25 102 MET A C 1
ATOM 796 O O . MET A 1 102 ? -13.936 -0.752 27.867 1.00 98.25 102 MET A O 1
ATOM 800 N N . ARG A 1 103 ? -13.289 0.804 26.367 1.00 98.25 103 ARG A N 1
ATOM 801 C CA . ARG A 1 103 ? -14.225 1.840 26.814 1.00 98.25 103 ARG A CA 1
ATOM 802 C C . ARG A 1 103 ? -15.674 1.386 26.653 1.00 98.25 103 ARG A C 1
ATOM 804 O O . ARG A 1 103 ? -16.412 1.406 27.630 1.00 98.25 103 ARG A O 1
ATOM 811 N N . ALA A 1 104 ? -16.034 0.866 25.480 1.00 98.12 104 ALA A N 1
ATOM 812 C CA . ALA A 1 104 ? -17.379 0.360 25.215 1.00 98.12 104 ALA A CA 1
ATOM 813 C C . ALA A 1 104 ? -17.781 -0.775 26.176 1.00 98.12 104 ALA A C 1
ATOM 815 O O . ALA A 1 104 ? -18.896 -0.793 26.691 1.00 98.12 104 ALA A O 1
ATOM 816 N N . ARG A 1 105 ? -16.863 -1.709 26.477 1.00 98.12 105 ARG A N 1
ATOM 817 C CA . ARG A 1 105 ? -17.116 -2.774 27.465 1.00 98.12 105 ARG A CA 1
ATOM 818 C C . ARG A 1 105 ? -17.359 -2.217 28.865 1.00 98.12 105 ARG A C 1
ATOM 820 O O . ARG A 1 105 ? -18.246 -2.704 29.559 1.00 98.12 105 ARG A O 1
ATOM 827 N N . LYS A 1 106 ? -16.574 -1.218 29.278 1.00 97.94 106 LYS A N 1
ATOM 828 C CA . LYS A 1 106 ? -16.716 -0.578 30.588 1.00 97.94 106 LYS A CA 1
ATOM 829 C C . LYS A 1 106 ? -18.053 0.157 30.704 1.00 97.94 106 LYS A C 1
ATOM 831 O O . LYS A 1 106 ? -18.776 -0.075 31.664 1.00 97.94 106 LYS A O 1
ATOM 836 N N . GLU A 1 107 ? -18.407 0.957 29.702 1.00 97.88 107 GLU A N 1
ATOM 837 C CA . GLU A 1 107 ? -19.683 1.684 29.652 1.00 97.88 107 GLU A CA 1
ATOM 838 C C . GLU A 1 107 ? -20.886 0.731 29.685 1.00 97.88 107 GLU A C 1
ATOM 840 O O . GLU A 1 107 ? -21.852 0.967 30.416 1.00 97.88 107 GLU A O 1
ATOM 845 N N . LEU A 1 108 ? -20.816 -0.385 28.950 1.00 97.69 108 LEU A N 1
ATOM 846 C CA . LEU A 1 108 ? -21.857 -1.411 28.974 1.00 97.69 108 LEU A CA 1
ATOM 847 C C . LEU A 1 108 ? -21.999 -2.038 30.364 1.00 97.69 108 LEU A C 1
ATOM 849 O O . LEU A 1 108 ? -23.117 -2.188 30.854 1.00 97.69 108 LEU A O 1
ATOM 853 N N . HIS A 1 109 ? -20.881 -2.392 31.001 1.00 97.38 109 HIS A N 1
ATOM 854 C CA . HIS A 1 109 ? -20.895 -2.972 32.340 1.00 97.38 109 HIS A CA 1
ATOM 855 C C . HIS A 1 109 ? -21.488 -1.996 33.361 1.00 97.38 109 HIS A C 1
ATOM 857 O O . HIS A 1 109 ? -22.369 -2.375 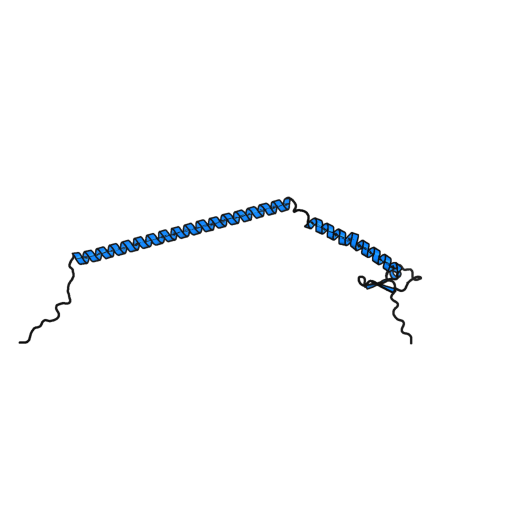34.124 1.00 97.38 109 HIS A O 1
ATOM 863 N N . GLU A 1 110 ? -21.047 -0.738 33.362 1.00 97.19 110 GLU A N 1
ATOM 864 C CA . GLU A 1 110 ? -21.561 0.297 34.268 1.00 97.19 110 GLU A CA 1
ATOM 865 C C . GLU A 1 110 ? -23.064 0.523 34.080 1.00 97.19 110 GLU A C 1
ATOM 867 O O . GLU A 1 110 ? -23.810 0.588 35.059 1.00 97.19 110 GLU A O 1
ATOM 872 N N . THR A 1 111 ? -23.522 0.571 32.827 1.00 96.94 111 THR A N 1
ATOM 873 C CA . THR A 1 111 ? -24.947 0.704 32.506 1.00 96.94 111 THR A CA 1
ATOM 874 C C . THR A 1 111 ? -25.736 -0.500 33.020 1.00 96.94 111 THR A C 1
ATOM 876 O O . THR A 1 111 ? -26.727 -0.328 33.725 1.00 96.94 111 THR A O 1
ATOM 879 N N . ALA A 1 112 ? -25.274 -1.721 32.743 1.00 96.12 112 ALA A N 1
ATOM 880 C CA . ALA A 1 112 ? -25.942 -2.942 33.187 1.00 96.12 112 ALA A CA 1
ATOM 881 C C . ALA A 1 112 ? -25.990 -3.061 34.720 1.00 96.12 112 ALA A C 1
ATOM 883 O O . ALA A 1 112 ? -27.028 -3.419 35.275 1.00 96.12 112 ALA A O 1
ATOM 884 N N . SER A 1 113 ? -24.899 -2.725 35.418 1.00 96.56 113 SER A N 1
ATOM 885 C CA . SER A 1 113 ? -24.861 -2.712 36.885 1.00 96.56 113 SER A CA 1
ATOM 886 C C . SER A 1 113 ? -25.856 -1.710 37.465 1.00 96.56 113 SER A C 1
ATOM 888 O O . SER A 1 113 ? -26.588 -2.045 38.393 1.00 96.56 113 SER A O 1
ATOM 890 N N . LYS A 1 114 ? -25.939 -0.506 36.889 1.00 96.75 114 LYS A N 1
ATOM 891 C CA . LYS A 1 114 ? -26.883 0.523 37.333 1.00 96.75 114 LYS A CA 1
ATOM 892 C C . LYS A 1 114 ? -28.340 0.090 37.155 1.00 96.75 114 LYS A C 1
ATOM 894 O O . LYS A 1 114 ? -29.148 0.293 38.059 1.00 96.75 114 LYS A O 1
ATOM 899 N N . GLU A 1 115 ? -28.670 -0.526 36.021 1.00 96.19 115 GLU A N 1
ATOM 900 C CA . GLU A 1 115 ? -30.014 -1.064 35.784 1.00 96.19 115 GLU A CA 1
ATOM 901 C C . GLU A 1 115 ? -30.347 -2.205 36.751 1.00 96.19 115 GLU A C 1
ATOM 903 O O . GLU A 1 115 ? -31.444 -2.245 37.308 1.00 96.19 115 GLU A O 1
ATOM 908 N N . TYR A 1 116 ? -29.386 -3.090 37.028 1.00 96.12 116 TYR A N 1
ATOM 909 C CA . TYR A 1 116 ? -29.561 -4.162 38.005 1.00 96.12 116 TYR A CA 1
ATOM 910 C C . TYR A 1 116 ? -29.812 -3.623 39.421 1.00 96.12 116 TYR A C 1
ATOM 912 O O . TYR A 1 116 ? -30.733 -4.072 40.103 1.00 96.12 116 TYR A O 1
ATOM 920 N N . GLU A 1 117 ? -29.038 -2.630 39.866 1.00 96.12 117 GLU A N 1
ATOM 921 C CA . GLU A 1 117 ? -29.244 -1.979 41.164 1.00 96.12 117 GLU A CA 1
ATOM 922 C C . GLU A 1 117 ? -30.611 -1.295 41.257 1.00 96.12 117 GLU A C 1
ATOM 924 O O . GLU A 1 117 ? -31.280 -1.380 42.290 1.00 96.12 117 GLU A O 1
ATOM 929 N N . ASN A 1 118 ? -31.043 -0.625 40.186 1.00 96.06 118 ASN A N 1
ATOM 930 C CA . ASN A 1 118 ? -32.357 0.005 40.118 1.00 96.06 118 ASN A CA 1
ATOM 931 C C . ASN A 1 118 ? -33.477 -1.038 40.235 1.00 96.06 118 ASN A C 1
ATOM 933 O O . ASN A 1 118 ? -34.377 -0.890 41.063 1.00 96.06 118 ASN A O 1
ATOM 937 N N . LEU A 1 119 ? -33.382 -2.130 39.473 1.00 95.94 119 LEU A N 1
ATOM 938 C CA . LEU A 1 119 ? -34.343 -3.228 39.524 1.00 95.94 119 LEU A CA 1
ATOM 939 C C . LEU A 1 119 ? -34.383 -3.874 40.917 1.00 95.94 119 LEU A C 1
ATOM 941 O O . LEU A 1 119 ? -35.459 -4.089 41.470 1.00 95.94 119 LEU A O 1
ATOM 945 N N . SER A 1 120 ? -33.220 -4.113 41.528 1.00 96.06 120 SER A N 1
ATOM 946 C CA . SER A 1 120 ? -33.123 -4.658 42.885 1.00 96.06 120 SER A CA 1
ATOM 947 C C . SER A 1 120 ? -33.784 -3.750 43.924 1.00 96.06 120 SER A C 1
ATOM 949 O O . SER A 1 120 ? -34.422 -4.251 44.852 1.00 96.06 120 SER A O 1
ATOM 951 N N . LYS A 1 121 ? -33.651 -2.424 43.790 1.00 96.06 121 LYS A N 1
ATOM 952 C CA . LYS A 1 121 ? -34.329 -1.462 44.672 1.00 96.06 121 LYS A CA 1
ATOM 953 C C . LYS A 1 121 ? -35.842 -1.517 44.495 1.00 96.06 121 LYS A C 1
ATOM 955 O O . LYS A 1 121 ? -36.548 -1.586 45.494 1.00 96.06 121 LYS A O 1
ATOM 960 N N . GLN A 1 122 ? -36.328 -1.549 43.254 1.00 95.38 122 GLN A N 1
ATOM 961 C CA . GLN A 1 122 ? -37.763 -1.653 42.964 1.00 95.38 122 GLN A CA 1
ATOM 962 C C . GLN A 1 122 ? -38.368 -2.944 43.532 1.00 95.38 122 GLN A C 1
ATOM 964 O O . GLN A 1 122 ? -39.408 -2.896 44.182 1.00 95.38 122 GLN A O 1
ATOM 969 N N . PHE A 1 123 ? -37.689 -4.085 43.373 1.00 95.19 123 PHE A N 1
ATOM 970 C CA . PHE A 1 123 ? -38.131 -5.352 43.965 1.00 95.19 123 PHE A CA 1
ATOM 971 C C . PHE A 1 123 ? -38.143 -5.324 45.494 1.00 95.19 123 PHE A C 1
ATOM 973 O O . PHE A 1 123 ? -39.071 -5.849 46.107 1.00 95.19 123 PHE A O 1
ATOM 980 N N . SER A 1 124 ? -37.132 -4.711 46.115 1.00 95.31 124 SER A N 1
ATOM 981 C CA . SER A 1 124 ? -37.082 -4.549 47.572 1.00 95.31 124 SER A CA 1
ATOM 982 C C . SER A 1 124 ? -38.240 -3.685 48.078 1.00 95.31 124 SER A C 1
ATOM 984 O O . SER A 1 124 ? -38.922 -4.069 49.025 1.00 95.31 124 SER A O 1
ATOM 986 N N . MET A 1 125 ? -38.527 -2.569 47.399 1.00 94.94 125 MET A N 1
ATOM 987 C CA . MET A 1 125 ? -39.677 -1.715 47.713 1.00 94.94 125 MET A CA 1
ATOM 988 C C . MET A 1 125 ? -40.995 -2.485 47.611 1.00 94.94 125 MET A C 1
ATOM 990 O O . MET A 1 125 ? -41.741 -2.519 48.584 1.00 94.94 125 MET A O 1
ATOM 994 N N . LEU A 1 126 ? -41.231 -3.178 46.492 1.00 94.12 126 LEU A N 1
ATOM 995 C CA . LEU A 1 126 ? -42.431 -3.995 46.294 1.00 94.12 126 LEU A CA 1
ATOM 996 C C . LEU A 1 126 ? -42.576 -5.078 47.373 1.00 94.12 126 LEU A C 1
ATOM 998 O O . LEU A 1 126 ? -43.665 -5.307 47.889 1.00 94.12 126 LEU A O 1
ATOM 1002 N N . SER A 1 127 ? -41.476 -5.741 47.736 1.00 93.75 127 SER A N 1
ATOM 1003 C CA . SER A 1 127 ? -41.485 -6.786 48.768 1.00 93.75 127 SER A CA 1
ATOM 1004 C C . SER A 1 127 ? -41.846 -6.217 50.141 1.00 93.75 127 SER A C 1
ATOM 1006 O O . SER A 1 127 ? -42.619 -6.825 50.877 1.00 93.75 127 SER A O 1
ATOM 1008 N N . ASN A 1 128 ? -41.328 -5.034 50.475 1.00 92.50 128 ASN A N 1
ATOM 1009 C CA . ASN A 1 128 ? -41.660 -4.351 51.723 1.00 92.50 128 ASN A CA 1
ATOM 1010 C C . ASN A 1 128 ? -43.120 -3.892 51.748 1.00 92.50 128 ASN A C 1
ATOM 1012 O O . ASN A 1 128 ? -43.777 -4.037 52.776 1.00 92.50 128 ASN A O 1
ATOM 1016 N N . GLU A 1 129 ? -43.643 -3.381 50.632 1.00 90.44 129 GLU A N 1
ATOM 1017 C CA . GLU A 1 129 ? -45.059 -3.023 50.501 1.00 90.44 129 GLU A CA 1
ATOM 1018 C C . GLU A 1 129 ? -45.962 -4.246 50.712 1.00 90.44 129 GLU A C 1
ATOM 1020 O O . GLU A 1 129 ? -46.898 -4.186 51.507 1.00 90.44 129 GLU A O 1
ATOM 1025 N N . LEU A 1 130 ? -45.641 -5.383 50.084 1.00 88.38 130 LEU A N 1
ATOM 1026 C CA . LEU A 1 130 ? -46.379 -6.637 50.262 1.00 88.38 130 LEU A CA 1
ATOM 1027 C C . LEU A 1 130 ? -46.343 -7.140 51.709 1.00 88.38 130 LEU A C 1
ATOM 1029 O O . LEU A 1 130 ? -47.386 -7.496 52.252 1.00 88.38 130 LEU A O 1
ATOM 1033 N N . ASN A 1 131 ? -45.169 -7.143 52.346 1.00 87.75 131 ASN A N 1
ATOM 1034 C CA . ASN A 1 131 ? -45.043 -7.538 53.750 1.00 87.75 131 ASN A CA 1
ATOM 1035 C C . ASN A 1 131 ? -45.837 -6.604 54.666 1.00 87.75 131 ASN A C 1
ATOM 1037 O O . ASN A 1 131 ? -46.541 -7.077 55.548 1.00 87.75 131 ASN A O 1
ATOM 1041 N N . THR A 1 132 ? -45.804 -5.295 54.408 1.00 87.00 132 THR A N 1
ATOM 1042 C CA . THR A 1 132 ? -46.593 -4.312 55.162 1.00 87.00 132 THR A CA 1
ATOM 1043 C C . THR A 1 132 ? -48.095 -4.581 55.024 1.00 87.00 132 THR A C 1
ATOM 1045 O O . THR A 1 132 ? -48.831 -4.501 56.002 1.00 87.00 132 THR A O 1
ATOM 1048 N N . LEU A 1 133 ? -48.573 -4.929 53.824 1.00 82.62 133 LEU A N 1
ATOM 1049 C CA . LEU A 1 133 ? -49.979 -5.288 53.598 1.00 82.62 133 LEU A CA 1
ATOM 1050 C C . LEU A 1 133 ? -50.377 -6.591 54.307 1.00 82.62 133 LEU A C 1
ATOM 1052 O O . LEU A 1 133 ? -51.493 -6.677 54.819 1.00 82.62 133 LEU A O 1
ATOM 1056 N N . LEU A 1 134 ? -49.474 -7.577 54.345 1.00 79.88 134 LEU A N 1
ATOM 1057 C CA . LEU A 1 134 ? -49.667 -8.841 55.059 1.00 79.88 134 LEU A CA 1
ATOM 1058 C C . LEU A 1 134 ? -49.700 -8.640 56.580 1.00 79.88 134 LEU A C 1
ATOM 1060 O O . LEU A 1 134 ? -50.606 -9.142 57.237 1.00 79.88 134 LEU A O 1
ATOM 1064 N N . GLU A 1 135 ? -48.743 -7.893 57.134 1.00 80.06 135 GLU A N 1
ATOM 1065 C CA . GLU A 1 135 ? -48.638 -7.613 58.574 1.00 80.06 135 GLU A CA 1
ATOM 1066 C C . GLU A 1 135 ? -49.795 -6.755 59.091 1.00 80.06 135 GLU A C 1
ATOM 1068 O O . GLU A 1 135 ? -50.229 -6.921 60.228 1.00 80.06 135 GLU A O 1
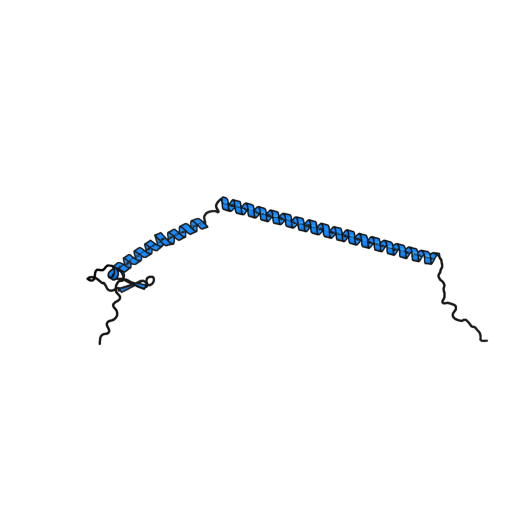ATOM 1073 N N . ASN A 1 136 ? -50.328 -5.863 58.254 1.00 77.44 136 ASN A N 1
ATOM 1074 C CA . ASN A 1 136 ? -51.456 -5.012 58.620 1.00 77.44 136 ASN A CA 1
ATOM 1075 C C . ASN A 1 136 ? -52.820 -5.725 58.553 1.00 77.44 136 ASN A C 1
ATOM 1077 O O . ASN A 1 136 ? -53.832 -5.050 58.729 1.00 77.44 136 ASN A O 1
ATOM 1081 N N . GLU A 1 137 ? -52.866 -7.038 58.265 1.00 58.28 137 GLU A N 1
ATOM 1082 C CA . GLU A 1 137 ? -54.088 -7.861 58.153 1.00 58.28 137 GLU A CA 1
ATOM 1083 C C . GLU A 1 137 ? -55.251 -7.159 57.421 1.00 58.28 137 GLU A C 1
ATOM 1085 O O . GLU A 1 137 ? -56.425 -7.384 57.702 1.00 58.28 137 GLU A O 1
ATOM 1090 N N . SER A 1 138 ? -54.961 -6.311 56.428 1.00 53.34 138 SER A N 1
ATOM 1091 C CA . SER A 1 138 ? -56.005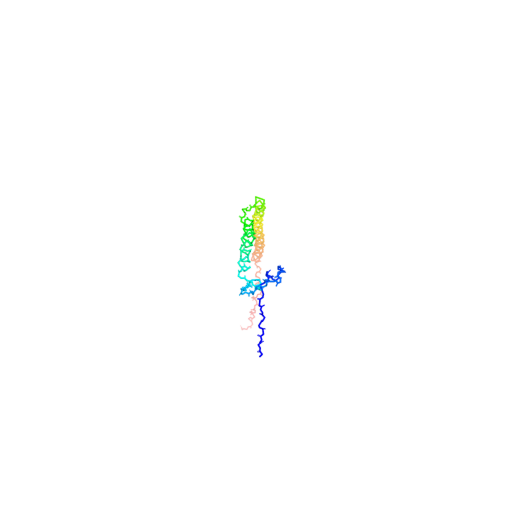 -5.634 55.647 1.00 53.34 138 SER A CA 1
ATOM 1092 C C . SER A 1 138 ? -56.518 -6.518 54.505 1.00 53.34 138 SER A C 1
ATOM 1094 O O . SER A 1 138 ? -56.789 -6.047 53.404 1.00 53.34 138 SER A O 1
ATOM 1096 N N . TYR A 1 139 ? -56.671 -7.821 54.754 1.00 54.47 139 TYR A N 1
ATOM 1097 C CA . TYR A 1 139 ? -57.585 -8.633 53.960 1.00 54.47 139 TYR A CA 1
ATOM 1098 C C . TYR A 1 139 ? -58.998 -8.292 54.422 1.00 54.47 139 TYR A C 1
ATOM 1100 O O . TYR A 1 139 ? -59.602 -8.975 55.243 1.00 54.47 139 TYR A O 1
ATOM 1108 N N . PHE A 1 140 ? -59.539 -7.201 53.890 1.00 54.25 140 PHE A N 1
ATOM 1109 C CA . PHE A 1 140 ? -60.983 -7.090 53.826 1.00 54.25 140 PHE A CA 1
ATOM 1110 C C . PHE A 1 140 ? -61.462 -8.158 52.838 1.00 54.25 140 PHE A C 1
ATOM 1112 O O . PHE A 1 140 ? -61.378 -7.967 51.624 1.00 54.25 140 PHE A O 1
ATOM 1119 N N . GLU A 1 141 ? -61.961 -9.286 53.347 1.00 52.06 141 GLU A N 1
ATOM 1120 C CA . GLU A 1 141 ? -62.909 -10.123 52.608 1.00 52.06 141 GLU A CA 1
ATOM 1121 C C . GLU A 1 141 ? -64.181 -9.296 52.369 1.00 52.06 141 GLU A C 1
ATOM 1123 O O . GLU A 1 141 ? -65.201 -9.470 53.027 1.00 52.06 141 GLU A O 1
ATOM 1128 N N . ASN A 1 142 ? -64.137 -8.340 51.443 1.00 52.56 142 ASN A N 1
ATOM 1129 C CA . ASN A 1 142 ? -65.308 -7.535 51.101 1.00 52.56 142 ASN A CA 1
ATOM 1130 C C . ASN A 1 142 ? -66.313 -8.294 50.214 1.00 52.56 142 ASN A C 1
ATOM 1132 O O . ASN A 1 142 ? -67.230 -7.667 49.698 1.00 52.56 142 ASN A O 1
ATOM 1136 N N . ASP A 1 143 ? -66.182 -9.617 50.060 1.00 52.78 143 ASP A N 1
ATOM 1137 C CA . ASP A 1 143 ? -67.001 -10.410 49.130 1.00 52.78 143 ASP A CA 1
ATOM 1138 C C . ASP A 1 143 ? -67.621 -11.694 49.716 1.00 52.78 143 ASP A C 1
ATOM 1140 O O . ASP A 1 143 ? -68.119 -12.533 48.968 1.00 52.78 143 ASP A O 1
ATOM 1144 N N . ILE A 1 144 ? -67.693 -11.853 51.045 1.00 54.19 144 ILE A N 1
ATOM 1145 C CA . ILE A 1 144 ? -68.539 -12.904 51.652 1.00 54.19 144 ILE A CA 1
ATOM 1146 C C . ILE A 1 144 ? -69.571 -12.288 52.598 1.00 54.19 144 ILE A C 1
ATOM 1148 O O . ILE A 1 144 ? -69.668 -12.601 53.779 1.00 54.19 144 ILE A O 1
ATOM 1152 N N . CYS A 1 145 ? -70.394 -11.407 52.039 1.00 52.81 145 CYS A N 1
ATOM 1153 C CA . CYS A 1 145 ? -71.756 -11.194 52.520 1.00 52.81 145 CYS A CA 1
ATOM 1154 C C . CYS A 1 145 ? -72.707 -11.276 51.319 1.00 52.81 145 CYS A C 1
ATOM 1156 O O . CYS A 1 145 ? -73.488 -10.371 51.055 1.00 52.81 145 CYS A O 1
ATOM 1158 N N . ALA A 1 146 ? -72.593 -12.354 50.540 1.00 47.28 146 ALA A N 1
ATOM 1159 C CA . ALA A 1 146 ? -73.631 -12.723 49.592 1.00 47.28 146 ALA A CA 1
ATOM 1160 C C . ALA A 1 146 ? -74.709 -13.503 50.357 1.00 47.28 146 ALA A C 1
ATOM 1162 O O . ALA A 1 146 ? -74.590 -14.707 50.574 1.00 47.28 146 ALA A O 1
ATOM 1163 N N . ASP A 1 147 ? -75.709 -12.759 50.826 1.00 50.75 147 ASP A N 1
ATOM 1164 C CA . ASP A 1 147 ? -77.100 -13.182 50.974 1.00 50.75 147 ASP A CA 1
ATOM 1165 C C . ASP A 1 147 ? -77.335 -14.609 51.500 1.00 50.75 147 ASP A C 1
ATOM 1167 O O . ASP A 1 147 ? -77.718 -15.517 50.761 1.00 50.75 147 ASP A O 1
ATOM 1171 N N . ILE A 1 148 ? -77.245 -14.791 52.820 1.00 50.59 148 ILE A N 1
ATOM 1172 C CA . ILE A 1 148 ? -78.130 -15.755 53.491 1.00 50.59 148 ILE A CA 1
ATOM 1173 C C . ILE A 1 148 ? -79.291 -14.959 54.081 1.00 50.59 148 ILE A C 1
ATOM 1175 O O . ILE A 1 148 ? -79.453 -14.817 55.292 1.00 50.59 148 ILE A O 1
ATOM 1179 N N . ASP A 1 149 ? -80.112 -14.431 53.177 1.00 50.69 149 ASP A N 1
ATOM 1180 C CA . ASP A 1 149 ? -81.508 -14.146 53.467 1.00 50.69 149 ASP A CA 1
ATOM 1181 C C . ASP A 1 149 ? -82.232 -15.502 53.524 1.00 50.69 149 ASP A C 1
ATOM 1183 O O . ASP A 1 149 ? -82.824 -15.984 52.561 1.00 50.69 149 ASP A O 1
ATOM 1187 N N . CYS A 1 150 ? -82.110 -16.189 54.663 1.00 47.50 150 CYS A N 1
ATOM 1188 C CA . CYS A 1 150 ? -82.935 -17.353 54.982 1.00 47.50 150 CYS A CA 1
ATOM 1189 C C . CYS A 1 150 ? -84.308 -16.878 55.483 1.00 47.50 150 CYS A C 1
ATOM 1191 O O . CYS A 1 150 ? -84.738 -17.182 56.595 1.00 47.50 150 CYS A O 1
ATOM 1193 N N . THR A 1 151 ? -85.024 -16.142 54.639 1.00 47.47 151 THR A N 1
ATOM 1194 C CA . THR A 1 151 ? -86.482 -16.122 54.654 1.00 47.47 151 THR A CA 1
ATOM 1195 C C . THR A 1 151 ? -86.965 -17.280 53.783 1.00 47.47 151 THR A C 1
ATOM 1197 O O . THR A 1 151 ? -87.020 -17.139 52.571 1.00 47.47 151 THR A O 1
ATOM 1200 N N . LEU A 1 152 ? -87.270 -18.442 54.390 1.00 44.50 152 LEU A N 1
ATOM 1201 C CA . LEU A 1 152 ? -88.310 -19.416 53.974 1.00 44.50 152 LEU A CA 1
ATOM 1202 C C . LEU A 1 152 ? -88.205 -20.754 54.746 1.00 44.50 152 LEU A C 1
ATOM 1204 O O . LEU A 1 152 ? -87.552 -21.688 54.285 1.00 44.50 152 LEU A O 1
ATOM 1208 N N . ARG A 1 153 ? -88.942 -20.836 55.865 1.00 37.22 153 ARG A N 1
ATOM 1209 C CA . ARG A 1 153 ? -89.797 -21.938 56.386 1.00 37.22 153 ARG A CA 1
ATOM 1210 C C . ARG A 1 153 ? -89.703 -22.122 57.893 1.00 37.22 153 ARG A C 1
ATOM 1212 O O . ARG A 1 153 ? -88.598 -22.400 58.395 1.00 37.22 153 ARG A O 1
#

Foldseek 3Di:
DDDDDPQQWAPVVVVVPPPVDGDGQPDADPVVRHGHDPVVVVVVVVVVVCCCVVPVVVVVVVVCCVVVVDQDPVRVVVVVVVVVVVVVVVVVVVVVVVVVVVVVVVVVVVVVVVVVVVVVVVVVVVVVVVVVCVVVPPPPPVPPPPDPPPPDD